Protein AF-A0A936LSR2-F1 (afdb_monomer)

Nearest PDB structures (foldseek):
  5mp6-assembly1_P  TM=4.179E-01  e=3.393E+00  Homo sapiens
  3fcg-assembly1_A  TM=2.527E-01  e=6.392E+00  Yersinia pestis

Mean predicted aligned error: 4.4 Å

Solvent-accessible surface area (backbone atoms only — not comparable to full-atom values): 3828 Å² total; per-residue (Å²): 135,87,74,90,58,44,49,31,72,50,74,45,61,41,97,87,69,47,74,29,55,86,38,72,63,74,12,32,41,78,48,77,55,82,76,25,44,27,48,71,79,44,78,47,76,46,97,86,71,47,78,47,80,41,64,53,70,38,71,66,132

Radius of gyration: 13.53 Å; Cα contacts (8 Å, |Δi|>4): 102; chains: 1; bounding box: 33×25×33 Å

Structure (mmCIF, N/CA/C/O backbone):
data_AF-A0A936LSR2-F1
#
_entry.id   AF-A0A936LSR2-F1
#
loop_
_atom_site.group_PDB
_atom_site.id
_atom_site.type_symbol
_atom_site.label_atom_id
_atom_site.label_alt_id
_atom_site.label_comp_id
_atom_site.label_asym_id
_atom_site.label_entity_id
_atom_site.label_seq_id
_atom_site.pdbx_PDB_ins_code
_atom_site.Cartn_x
_atom_site.Cartn_y
_atom_site.Cartn_z
_atom_site.occupancy
_atom_site.B_iso_or_equiv
_atom_site.auth_seq_id
_atom_site.auth_comp_id
_atom_site.auth_asym_id
_atom_site.auth_atom_id
_atom_site.pdbx_PDB_model_num
ATOM 1 N N . MET A 1 1 ? 20.775 8.424 -13.096 1.00 39.31 1 MET A N 1
ATOM 2 C CA . MET A 1 1 ? 19.859 9.560 -12.861 1.00 39.31 1 MET A CA 1
ATOM 3 C C . MET A 1 1 ? 18.555 8.950 -12.373 1.00 39.31 1 MET A C 1
ATOM 5 O O . MET A 1 1 ? 18.009 8.145 -13.108 1.00 39.31 1 MET A O 1
ATOM 9 N N . ILE A 1 2 ? 18.142 9.197 -11.127 1.00 51.31 2 ILE A N 1
ATOM 10 C CA . ILE A 1 2 ? 16.921 8.602 -10.555 1.00 51.31 2 ILE A CA 1
ATOM 11 C C . ILE A 1 2 ? 15.791 9.599 -10.806 1.00 51.31 2 ILE A C 1
ATOM 13 O O . ILE A 1 2 ? 15.776 10.670 -10.203 1.00 51.31 2 ILE A O 1
ATOM 17 N N . PHE A 1 3 ? 14.895 9.290 -11.739 1.00 54.66 3 PHE A N 1
ATOM 18 C CA . PHE A 1 3 ? 13.604 9.969 -11.781 1.00 54.66 3 PHE A CA 1
ATOM 19 C C . PHE A 1 3 ? 12.759 9.425 -10.625 1.00 54.66 3 PHE A C 1
ATOM 21 O O . PHE A 1 3 ? 12.825 8.220 -10.386 1.00 54.66 3 PHE A O 1
ATOM 28 N N . PRO A 1 4 ? 11.991 10.256 -9.897 1.00 61.41 4 PRO A N 1
ATOM 29 C CA . PRO A 1 4 ? 11.031 9.731 -8.937 1.00 61.41 4 PRO A CA 1
ATOM 30 C C . PRO A 1 4 ? 10.018 8.881 -9.712 1.00 61.41 4 PRO A C 1
ATOM 32 O O . PRO A 1 4 ? 9.227 9.414 -10.493 1.00 61.41 4 PRO A O 1
ATOM 35 N N . ASN A 1 5 ? 10.102 7.562 -9.563 1.00 75.50 5 ASN A N 1
ATOM 36 C CA . ASN A 1 5 ? 9.115 6.642 -10.094 1.00 75.50 5 ASN A CA 1
ATOM 37 C C . ASN A 1 5 ? 7.927 6.571 -9.123 1.00 75.50 5 ASN A C 1
ATOM 39 O O . ASN A 1 5 ? 8.054 6.827 -7.926 1.00 75.50 5 ASN A O 1
ATOM 43 N N . TYR A 1 6 ? 6.741 6.3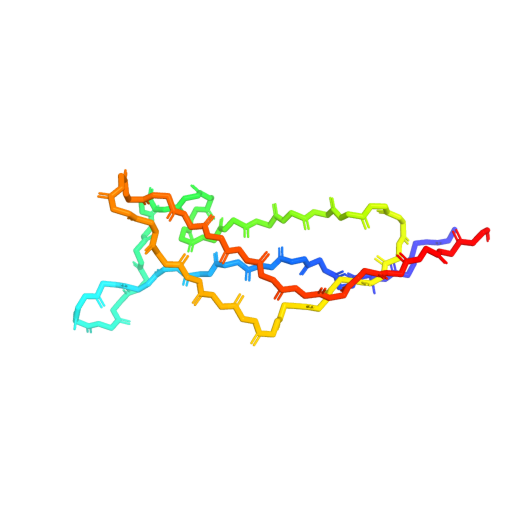05 -9.664 1.00 86.62 6 TYR A N 1
ATOM 44 C CA . TYR A 1 6 ? 5.586 5.966 -8.840 1.00 86.62 6 TYR A CA 1
ATOM 45 C C . TYR A 1 6 ? 5.703 4.493 -8.458 1.00 86.62 6 TYR A C 1
ATOM 47 O O . TYR A 1 6 ? 5.976 3.690 -9.337 1.00 86.62 6 TYR A O 1
ATOM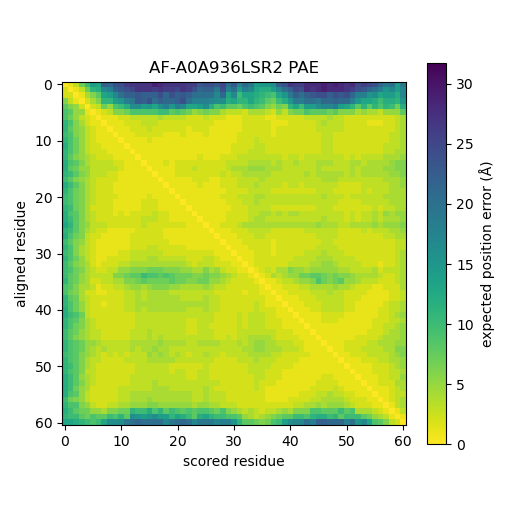 55 N N . ASP A 1 7 ? 5.473 4.149 -7.196 1.00 92.94 7 ASP A N 1
ATOM 56 C CA . ASP A 1 7 ? 5.400 2.761 -6.735 1.00 92.94 7 ASP A CA 1
ATOM 57 C C . ASP A 1 7 ? 3.960 2.441 -6.308 1.00 92.94 7 ASP A C 1
ATOM 59 O O . ASP A 1 7 ? 3.184 3.338 -5.943 1.00 92.94 7 ASP A O 1
ATOM 63 N N . PHE A 1 8 ? 3.592 1.157 -6.272 1.00 94.50 8 PHE A N 1
ATOM 64 C CA . PHE A 1 8 ? 2.335 0.763 -5.645 1.00 94.50 8 PHE A CA 1
ATOM 65 C C . PHE A 1 8 ? 2.348 1.161 -4.170 1.00 94.50 8 PHE A C 1
ATOM 67 O O . PHE A 1 8 ? 3.289 0.862 -3.436 1.00 94.50 8 PHE A O 1
ATOM 74 N N . SER A 1 9 ? 1.264 1.789 -3.719 1.00 94.62 9 SER A N 1
ATOM 75 C CA . SER A 1 9 ? 1.095 2.205 -2.331 1.00 94.62 9 SER A CA 1
ATOM 76 C C . SER A 1 9 ? -0.301 1.858 -1.829 1.00 94.62 9 SER A C 1
ATOM 78 O O . SER A 1 9 ? -1.297 2.063 -2.525 1.00 94.62 9 SER A O 1
ATOM 80 N N . ILE A 1 10 ? -0.371 1.330 -0.607 1.00 95.75 10 ILE A N 1
ATOM 81 C CA . ILE A 1 10 ? -1.620 1.079 0.113 1.00 95.75 10 ILE A CA 1
ATOM 82 C C . ILE A 1 10 ? -1.533 1.768 1.464 1.00 95.75 10 ILE A C 1
ATOM 84 O O . ILE A 1 10 ? -0.662 1.438 2.268 1.00 95.75 10 ILE A O 1
ATOM 88 N N . THR A 1 11 ? -2.488 2.653 1.738 1.00 96.56 11 THR A N 1
ATOM 89 C CA . THR A 1 11 ? -2.645 3.313 3.036 1.00 96.56 11 THR A CA 1
ATOM 90 C C . THR A 1 11 ? -3.925 2.837 3.714 1.00 96.56 11 THR A C 1
ATOM 92 O O . THR A 1 11 ? -4.986 2.805 3.087 1.00 96.56 11 THR A O 1
ATOM 95 N N . ARG A 1 12 ? -3.841 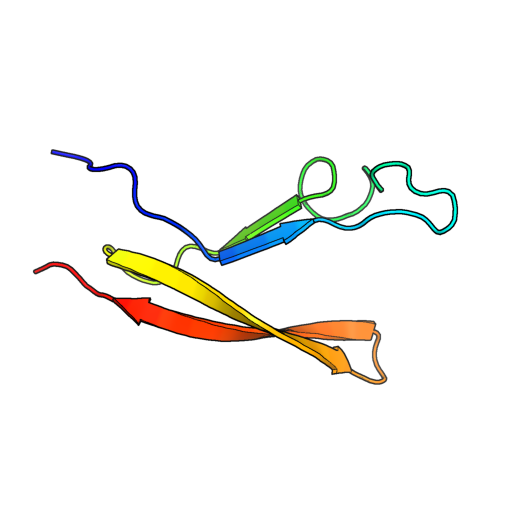2.462 4.996 1.00 97.12 12 ARG A N 1
ATOM 96 C CA . ARG A 1 12 ? -4.998 1.982 5.769 1.00 97.12 12 ARG A CA 1
ATOM 97 C C . ARG A 1 12 ? -5.489 3.045 6.745 1.00 97.12 12 ARG A C 1
ATOM 99 O O . ARG A 1 12 ? -4.709 3.634 7.485 1.00 97.12 12 ARG A O 1
ATOM 106 N N . TYR A 1 13 ? -6.802 3.233 6.781 1.00 97.69 13 TYR A N 1
ATOM 107 C CA . TYR A 1 13 ? -7.484 4.098 7.739 1.00 97.69 13 TYR A CA 1
ATOM 108 C C . TYR A 1 13 ? -8.362 3.257 8.669 1.00 97.69 13 TYR A C 1
ATOM 110 O O . TYR A 1 13 ? -8.903 2.224 8.267 1.00 97.69 13 TYR A O 1
ATOM 118 N N . LEU A 1 14 ? -8.498 3.702 9.915 1.00 97.94 14 LEU A N 1
ATOM 119 C CA . LEU A 1 14 ? -9.452 3.171 10.882 1.00 97.94 14 LEU A CA 1
ATOM 120 C C . LEU A 1 14 ? -10.880 3.617 10.524 1.00 97.94 14 LEU A C 1
ATOM 122 O O . LEU A 1 14 ? -11.092 4.541 9.740 1.00 97.94 14 LEU A O 1
ATOM 126 N N . THR A 1 15 ? -11.883 2.991 11.141 1.00 97.50 15 THR A N 1
ATOM 127 C CA . THR A 1 15 ? -13.308 3.300 10.908 1.00 97.50 15 THR A CA 1
ATOM 128 C C . THR A 1 15 ? -13.694 4.739 11.258 1.00 97.50 15 THR A C 1
ATOM 130 O O . THR A 1 15 ? -14.655 5.267 10.709 1.00 97.50 15 THR A O 1
ATOM 133 N N . ASN A 1 16 ? -12.938 5.386 12.146 1.00 97.62 16 ASN A N 1
ATOM 134 C CA . ASN A 1 16 ? -13.092 6.795 12.515 1.00 97.62 16 ASN A CA 1
ATOM 135 C C . ASN A 1 16 ? -12.384 7.763 11.539 1.00 97.62 16 ASN A C 1
ATOM 137 O O . ASN A 1 16 ? -12.361 8.964 11.791 1.00 97.62 16 ASN A O 1
ATOM 141 N N . GLY A 1 17 ? -11.771 7.253 10.466 1.00 97.50 17 GLY A N 1
ATOM 142 C CA . GLY A 1 17 ? -11.055 8.036 9.460 1.00 97.50 17 GLY A CA 1
ATOM 143 C C . GLY A 1 17 ? -9.613 8.405 9.820 1.00 97.50 17 GLY A C 1
ATOM 144 O O . GLY A 1 17 ? -8.932 9.004 8.991 1.00 97.50 17 GLY A O 1
ATOM 145 N N . SER A 1 18 ? -9.106 8.058 11.010 1.00 98.19 18 SER A N 1
ATOM 146 C CA . SER A 1 18 ? -7.696 8.301 11.339 1.00 98.19 18 SER A CA 1
ATOM 147 C C . SER A 1 18 ? -6.785 7.272 10.672 1.00 98.19 18 SER A C 1
ATOM 149 O O . SER A 1 18 ? -7.174 6.116 10.507 1.00 98.19 18 SER A O 1
ATOM 151 N N . LEU A 1 19 ? -5.558 7.669 10.329 1.00 98.06 19 LEU A N 1
ATOM 152 C CA . LEU A 1 19 ? -4.543 6.761 9.790 1.00 98.06 19 LEU A CA 1
ATOM 153 C C . LEU A 1 19 ? -4.293 5.598 10.761 1.00 98.06 19 LEU A C 1
ATOM 155 O O . LEU A 1 19 ? -4.052 5.818 11.949 1.00 98.06 19 LEU A O 1
ATOM 159 N N . ASP A 1 20 ? -4.327 4.368 10.257 1.00 98.12 20 ASP A N 1
ATOM 160 C CA . ASP A 1 20 ? -3.983 3.195 11.049 1.00 98.12 20 ASP A CA 1
ATOM 161 C C . ASP A 1 20 ? -2.468 2.987 11.047 1.00 98.12 20 ASP A C 1
ATOM 163 O O . ASP A 1 20 ? -1.925 2.275 10.205 1.00 98.12 20 ASP A O 1
ATOM 167 N N . SER A 1 21 ? -1.776 3.590 12.012 1.00 97.94 21 SER A N 1
ATOM 168 C CA . SER A 1 21 ? -0.315 3.516 12.123 1.00 97.94 21 SER A CA 1
ATOM 169 C C . SER A 1 21 ? 0.238 2.105 12.363 1.00 97.94 21 SER A C 1
ATOM 171 O O . SER A 1 21 ? 1.446 1.914 12.223 1.00 97.94 21 SER A O 1
ATOM 173 N N . SER A 1 22 ? -0.610 1.118 12.686 1.00 97.00 22 SER A N 1
ATOM 174 C CA . SER A 1 22 ? -0.206 -0.284 12.861 1.00 97.00 22 SER A CA 1
ATOM 175 C C . SER A 1 22 ? -0.064 -1.055 11.544 1.00 97.00 22 SER A C 1
ATOM 177 O O . SER A 1 22 ? 0.465 -2.167 11.531 1.00 97.00 22 SER A O 1
ATOM 179 N N . PHE A 1 23 ? -0.541 -0.494 10.431 1.00 95.94 23 PHE A N 1
ATOM 180 C CA . PHE A 1 23 ? -0.420 -1.106 9.113 1.00 95.94 23 PHE A CA 1
ATOM 181 C C . PHE A 1 23 ? 0.898 -0.724 8.437 1.00 95.94 23 PHE A C 1
ATOM 183 O O . PHE A 1 23 ? 1.228 0.456 8.352 1.00 95.94 23 PHE A O 1
ATOM 190 N N . GLY A 1 24 ? 1.625 -1.705 7.899 1.00 94.56 24 GLY A N 1
ATOM 191 C CA . GLY A 1 24 ? 2.853 -1.448 7.144 1.00 94.56 24 GLY A CA 1
ATOM 192 C C . GLY A 1 24 ? 3.864 -0.594 7.919 1.00 94.56 24 GLY A C 1
ATOM 193 O O . GLY A 1 24 ? 4.101 -0.803 9.109 1.00 94.56 24 GLY A O 1
ATOM 194 N N . THR A 1 25 ? 4.454 0.386 7.239 1.00 96.88 25 THR A N 1
ATOM 195 C CA . THR A 1 25 ? 5.301 1.416 7.842 1.00 96.88 25 THR A CA 1
ATOM 196 C C . THR A 1 25 ? 4.475 2.682 8.037 1.00 96.88 25 THR A C 1
ATOM 198 O O . THR A 1 25 ? 4.198 3.410 7.087 1.00 96.88 25 THR A O 1
ATOM 201 N N . VAL A 1 26 ? 4.074 2.942 9.285 1.00 96.25 26 VAL A N 1
ATOM 202 C CA . VAL A 1 26 ? 3.31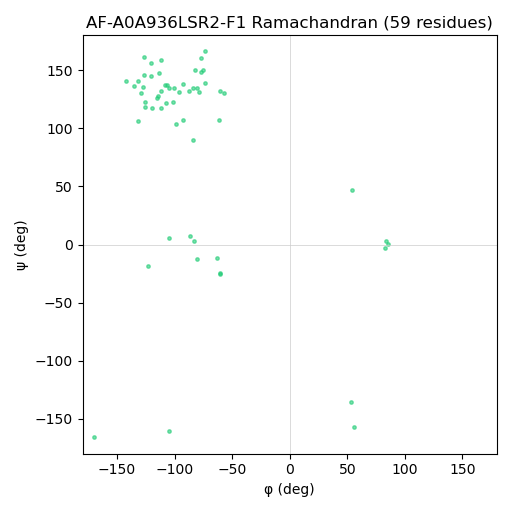5 4.146 9.679 1.00 96.25 26 VAL A CA 1
ATOM 203 C C . VAL A 1 26 ? 2.039 4.316 8.836 1.00 96.25 26 VAL A C 1
ATOM 205 O O . VAL A 1 26 ? 1.742 5.379 8.303 1.00 96.25 26 VAL A O 1
ATOM 208 N N . GLY A 1 27 ? 1.276 3.236 8.684 1.00 97.19 27 GLY A N 1
ATOM 209 C CA . GLY A 1 27 ? -0.006 3.218 7.982 1.00 97.19 27 GLY A CA 1
ATOM 210 C C . GLY A 1 27 ? 0.062 3.019 6.477 1.00 97.19 27 GLY A C 1
ATOM 211 O O . GLY A 1 27 ? -0.995 2.972 5.848 1.00 97.19 27 GLY A O 1
ATOM 212 N N . THR 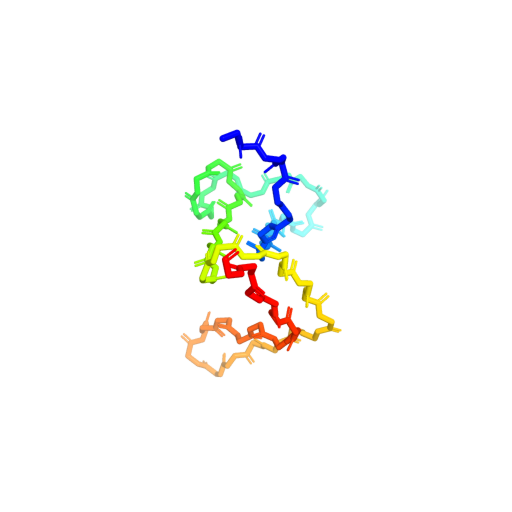A 1 28 ? 1.257 2.868 5.898 1.00 96.31 28 THR A N 1
ATOM 213 C CA . THR A 1 28 ? 1.436 2.668 4.455 1.00 96.31 28 THR A CA 1
ATOM 214 C C . THR A 1 28 ? 2.375 1.505 4.149 1.00 96.31 28 THR A C 1
ATOM 216 O O . THR A 1 28 ? 3.401 1.320 4.801 1.00 96.31 28 THR A O 1
ATOM 219 N N . THR A 1 29 ? 2.050 0.730 3.121 1.00 96.00 29 THR A N 1
ATOM 220 C CA . THR A 1 29 ? 2.969 -0.228 2.496 1.00 96.00 29 THR A CA 1
ATOM 221 C C . THR A 1 29 ? 3.248 0.228 1.075 1.00 96.00 29 THR A C 1
ATOM 223 O O . THR A 1 29 ? 2.309 0.453 0.316 1.00 96.00 29 THR A O 1
ATOM 226 N N . ILE A 1 30 ? 4.531 0.340 0.729 1.00 94.62 30 ILE A N 1
ATOM 227 C CA . ILE A 1 30 ? 5.002 0.640 -0.624 1.00 94.62 30 ILE A CA 1
ATOM 228 C C . ILE A 1 30 ? 5.590 -0.639 -1.218 1.00 94.62 30 ILE A C 1
ATOM 230 O O . ILE A 1 30 ? 6.277 -1.394 -0.529 1.00 94.62 30 ILE A O 1
ATOM 234 N N . THR A 1 31 ? 5.290 -0.914 -2.480 1.00 93.62 31 THR A N 1
ATOM 235 C CA . THR A 1 31 ? 5.841 -2.041 -3.233 1.00 93.62 31 THR A CA 1
ATOM 236 C C . THR A 1 31 ? 6.317 -1.524 -4.578 1.00 93.62 31 THR A C 1
ATOM 238 O O . THR A 1 31 ? 5.500 -1.227 -5.442 1.00 93.62 31 THR A O 1
ATOM 241 N N . ALA A 1 32 ? 7.634 -1.422 -4.726 1.00 92.12 32 ALA A N 1
ATOM 242 C CA . ALA A 1 32 ? 8.262 -1.125 -6.003 1.00 92.12 32 ALA A CA 1
ATOM 243 C C . ALA A 1 32 ? 8.300 -2.392 -6.863 1.00 92.12 32 ALA A C 1
ATOM 245 O O . ALA A 1 32 ? 8.708 -3.463 -6.390 1.00 92.12 32 ALA A O 1
ATOM 246 N N . ILE A 1 33 ? 7.878 -2.275 -8.116 1.00 91.12 33 ILE A N 1
ATOM 247 C CA . ILE A 1 33 ? 7.928 -3.335 -9.115 1.00 91.12 33 ILE A CA 1
ATOM 248 C C . ILE A 1 33 ? 8.806 -2.844 -10.267 1.00 91.12 33 ILE A C 1
ATOM 250 O O . ILE A 1 33 ? 8.479 -1.892 -10.964 1.00 91.12 33 ILE A O 1
ATOM 254 N N . LEU A 1 34 ? 9.925 -3.540 -10.495 1.00 89.19 34 LEU A N 1
ATOM 255 C CA . LEU A 1 34 ? 10.914 -3.175 -11.520 1.00 89.19 34 LEU A CA 1
ATOM 256 C C . LEU A 1 34 ? 11.430 -1.731 -11.334 1.00 89.19 34 LEU A C 1
ATOM 258 O O . LEU A 1 34 ? 11.444 -1.206 -10.224 1.00 89.19 34 LEU A O 1
ATOM 262 N N . ASN A 1 35 ? 11.945 -1.126 -12.408 1.00 87.06 35 ASN A N 1
ATOM 263 C CA . ASN A 1 35 ? 12.591 0.190 -12.378 1.00 87.06 35 ASN A CA 1
ATOM 264 C C . ASN A 1 35 ? 11.721 1.312 -12.970 1.00 87.06 35 ASN A C 1
ATOM 266 O O . ASN A 1 35 ? 12.214 2.425 -13.160 1.00 87.06 35 ASN A O 1
ATOM 270 N N . GLY A 1 36 ? 10.468 1.026 -13.335 1.00 89.25 36 GLY A N 1
ATOM 271 C CA . GLY A 1 36 ? 9.544 2.010 -13.892 1.00 89.25 36 GLY A CA 1
ATOM 272 C C . GLY A 1 36 ? 8.475 2.457 -12.908 1.00 89.25 36 GLY A C 1
ATOM 273 O O . GLY A 1 36 ? 8.662 2.404 -11.698 1.00 89.25 36 GLY A O 1
ATOM 274 N N . GLY A 1 37 ? 7.393 3.011 -13.454 1.00 92.50 37 GLY A N 1
ATOM 275 C CA . GLY A 1 37 ? 6.255 3.489 -12.677 1.00 92.50 37 GLY A CA 1
ATOM 276 C C . GLY A 1 37 ? 5.172 2.426 -12.515 1.00 92.50 37 GLY A C 1
ATOM 277 O O . GLY A 1 37 ? 4.784 1.784 -13.496 1.00 92.50 37 GLY A O 1
ATOM 278 N N . ASP A 1 38 ? 4.633 2.349 -11.306 1.00 93.06 38 ASP A N 1
ATOM 279 C CA . ASP A 1 38 ? 3.594 1.432 -10.869 1.00 93.06 38 ASP A CA 1
ATOM 280 C C . ASP A 1 38 ? 2.321 2.201 -10.493 1.00 93.06 38 ASP A C 1
ATOM 282 O O . ASP A 1 38 ? 2.329 3.121 -9.672 1.00 93.06 38 ASP A O 1
ATOM 286 N N . GLN A 1 39 ? 1.193 1.816 -11.089 1.00 93.25 39 GLN A N 1
ATOM 287 C CA . GLN A 1 39 ? -0.125 2.393 -10.811 1.00 93.25 39 GLN A CA 1
ATOM 288 C C . GLN A 1 39 ? -1.151 1.323 -10.431 1.00 93.25 39 GLN A C 1
ATOM 290 O O . GLN A 1 39 ? -1.458 0.426 -11.221 1.00 93.25 39 GLN A O 1
ATOM 295 N N . GLY A 1 40 ? -1.690 1.420 -9.213 1.00 93.56 40 GLY A N 1
ATOM 296 C CA . GLY A 1 40 ? -2.760 0.550 -8.725 1.00 93.56 40 GLY A CA 1
ATOM 297 C C . GLY A 1 40 ? -4.141 1.050 -9.160 1.00 93.56 40 GLY A C 1
ATOM 298 O O . GLY A 1 40 ? -4.447 2.230 -9.015 1.00 93.56 40 GLY A O 1
ATOM 299 N N . PHE A 1 41 ? -4.992 0.147 -9.649 1.00 95.81 41 PHE A N 1
ATOM 300 C CA . PHE A 1 41 ? -6.351 0.461 -10.122 1.00 95.81 41 PHE A CA 1
ATOM 301 C C . PHE A 1 41 ? -7.449 -0.330 -9.405 1.00 95.81 41 PHE A C 1
ATOM 303 O O . PHE A 1 41 ? -8.618 0.047 -9.463 1.00 95.81 41 PHE A O 1
ATOM 310 N N . ALA A 1 42 ? -7.096 -1.434 -8.746 1.00 97.00 42 ALA A N 1
ATOM 311 C CA . AL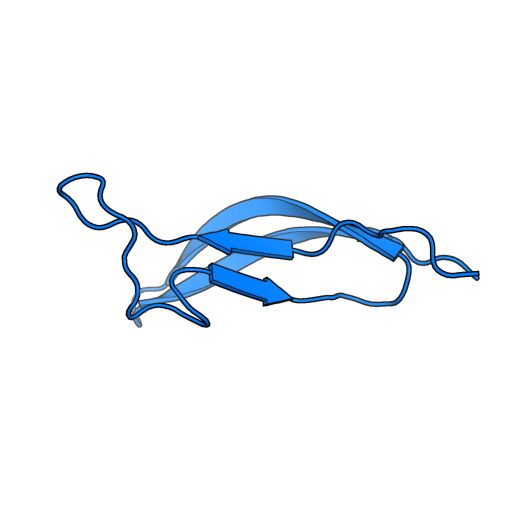A A 1 42 ? -8.054 -2.320 -8.100 1.00 97.00 42 ALA A CA 1
ATOM 312 C C . ALA A 1 42 ? -7.504 -2.868 -6.784 1.00 97.00 42 ALA A C 1
ATOM 314 O O . ALA A 1 42 ? -6.342 -3.253 -6.705 1.00 97.00 42 ALA A O 1
ATOM 315 N N . LEU A 1 43 ? -8.364 -2.966 -5.773 1.00 96.50 43 LEU A N 1
ATOM 316 C CA . LEU A 1 43 ? -8.043 -3.556 -4.477 1.00 96.50 43 LEU A CA 1
ATOM 317 C C . LEU A 1 43 ? -9.107 -4.593 -4.117 1.00 96.50 43 LEU A C 1
ATOM 319 O O . LEU A 1 43 ? -10.302 -4.304 -4.163 1.00 96.50 43 LEU A O 1
ATOM 323 N N . ALA A 1 44 ? -8.671 -5.785 -3.721 1.00 97.31 44 ALA A N 1
ATOM 324 C CA . ALA A 1 44 ? -9.531 -6.820 -3.163 1.00 97.31 44 ALA A CA 1
ATOM 325 C C . ALA A 1 44 ? -8.986 -7.307 -1.818 1.00 97.31 44 ALA A C 1
ATOM 327 O O . ALA A 1 44 ? -7.775 -7.390 -1.614 1.00 97.31 44 ALA A O 1
ATOM 328 N N . ILE A 1 45 ? -9.894 -7.660 -0.910 1.00 96.44 45 ILE A N 1
ATOM 329 C CA . ILE A 1 45 ? -9.566 -8.257 0.386 1.00 96.44 45 ILE A CA 1
ATOM 330 C C . ILE A 1 45 ? -9.960 -9.731 0.324 1.00 96.44 45 ILE A C 1
ATOM 332 O O . ILE A 1 45 ? -11.116 -10.066 0.056 1.00 96.44 45 ILE A O 1
ATOM 336 N N . GLN A 1 46 ? -8.999 -10.621 0.539 1.00 97.56 46 GLN A N 1
ATOM 337 C CA . GLN A 1 46 ? -9.229 -12.061 0.586 1.00 97.56 46 GLN A CA 1
ATOM 338 C C . GLN A 1 46 ? -9.858 -12.472 1.924 1.00 97.56 46 GLN A C 1
ATOM 340 O O . GLN A 1 46 ? -9.767 -11.762 2.925 1.00 97.56 46 GLN A O 1
ATOM 345 N N . LYS A 1 47 ? -10.487 -13.655 1.964 1.00 97.75 47 LYS A N 1
ATOM 346 C CA . LYS A 1 47 ? -11.138 -14.183 3.181 1.00 97.75 47 LYS A CA 1
ATOM 347 C C . LYS A 1 47 ? -10.177 -14.375 4.360 1.00 97.75 47 LYS A C 1
ATOM 349 O O . LYS A 1 47 ? -10.621 -14.356 5.500 1.00 97.75 47 LYS A O 1
ATOM 354 N N . ASP A 1 48 ? -8.890 -14.574 4.088 1.00 97.19 48 ASP A N 1
ATOM 355 C CA . ASP A 1 48 ? -7.830 -14.709 5.091 1.00 97.19 48 ASP A CA 1
ATOM 356 C C . ASP A 1 48 ? -7.238 -13.355 5.531 1.00 97.19 48 ASP A C 1
ATOM 358 O O . ASP A 1 48 ? -6.259 -13.320 6.272 1.00 97.19 48 ASP A O 1
ATOM 362 N N . GLY A 1 49 ? -7.823 -12.237 5.089 1.00 92.88 49 GLY A N 1
ATOM 363 C CA . GLY A 1 49 ? -7.404 -10.886 5.459 1.00 92.88 49 GLY A CA 1
ATOM 364 C C . GLY A 1 49 ? -6.242 -10.329 4.634 1.00 92.88 49 GLY A C 1
ATOM 365 O O . GLY A 1 49 ? -5.804 -9.210 4.901 1.00 92.88 49 GLY A O 1
ATOM 366 N N . LYS A 1 50 ? -5.744 -11.058 3.626 1.00 94.25 50 LYS A N 1
ATOM 367 C CA . LYS A 1 50 ? -4.719 -10.539 2.710 1.00 94.25 50 LYS A CA 1
ATOM 368 C C . LYS A 1 50 ? -5.304 -9.550 1.709 1.00 94.25 50 LYS A C 1
ATOM 370 O O . LYS A 1 50 ? -6.464 -9.650 1.310 1.00 94.25 50 LYS A O 1
ATOM 375 N N . LEU A 1 51 ? -4.470 -8.610 1.279 1.00 95.31 51 LEU A N 1
ATOM 376 C CA . LEU A 1 51 ? -4.810 -7.618 0.264 1.00 95.31 51 LEU A CA 1
ATOM 377 C C . LEU A 1 51 ? -4.233 -8.042 -1.088 1.00 95.31 51 LEU A C 1
ATOM 379 O O . LEU A 1 51 ? -3.069 -8.425 -1.171 1.00 95.31 51 LEU A O 1
ATOM 383 N N . ILE A 1 52 ? -5.041 -7.936 -2.140 1.00 95.75 52 ILE A N 1
ATOM 384 C CA . ILE A 1 52 ? -4.612 -8.075 -3.533 1.00 95.75 52 ILE A CA 1
ATOM 385 C C . ILE A 1 52 ? -4.746 -6.710 -4.196 1.00 95.75 52 ILE A C 1
ATOM 387 O O . ILE A 1 52 ? -5.854 -6.184 -4.303 1.00 95.75 52 ILE A O 1
ATOM 391 N N . LEU A 1 53 ? -3.620 -6.158 -4.642 1.00 95.62 53 LEU A N 1
ATOM 392 C CA . LEU A 1 53 ? -3.559 -4.934 -5.433 1.00 95.62 53 LEU A CA 1
ATOM 393 C C . LEU A 1 53 ? -3.340 -5.307 -6.901 1.00 95.62 53 LEU A C 1
ATOM 395 O O . LEU A 1 53 ? -2.390 -6.012 -7.235 1.00 95.62 53 LEU A O 1
ATOM 399 N N . GLY A 1 54 ? -4.248 -4.861 -7.762 1.00 96.38 5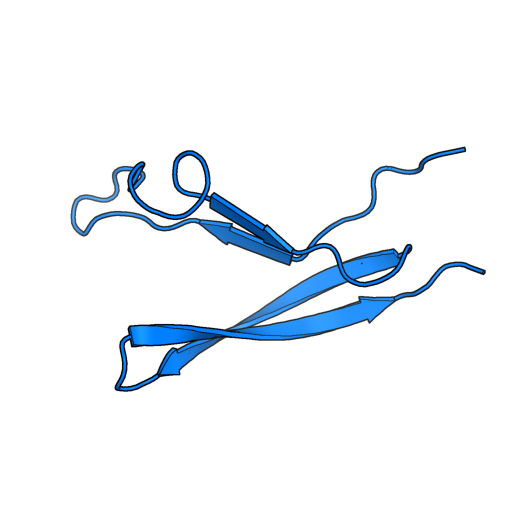4 GLY A N 1
ATOM 400 C CA . GLY A 1 54 ? -4.168 -5.015 -9.210 1.00 96.38 54 GLY A CA 1
ATOM 401 C C . GLY A 1 54 ? -3.865 -3.677 -9.870 1.00 96.38 54 GLY A C 1
ATOM 402 O O . GLY A 1 54 ? -4.446 -2.652 -9.504 1.00 96.38 54 GLY A O 1
ATOM 403 N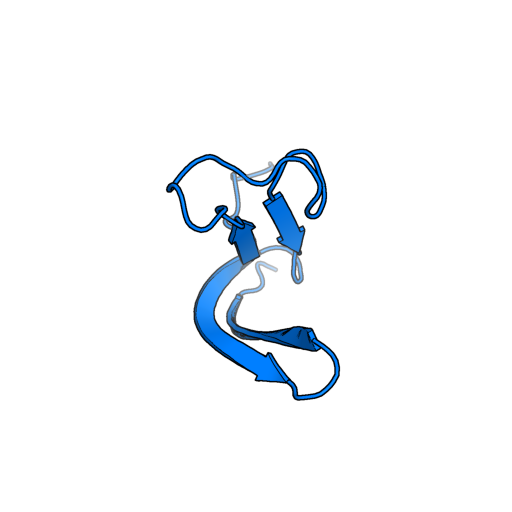 N . GLY A 1 55 ? -2.972 -3.683 -10.853 1.00 95.38 55 GLY A N 1
ATOM 404 C CA . GLY A 1 55 ? -2.488 -2.465 -11.486 1.00 95.38 55 GLY A CA 1
ATOM 405 C C . GLY A 1 55 ? -1.654 -2.732 -12.731 1.00 95.38 55 GLY A C 1
ATOM 406 O O . GLY A 1 55 ? -1.644 -3.845 -13.257 1.00 95.38 55 GLY A O 1
ATOM 407 N N . MET A 1 56 ? -0.944 -1.703 -13.181 1.00 95.06 56 MET A N 1
ATOM 408 C CA . MET A 1 56 ? 0.055 -1.796 -14.244 1.00 95.06 56 MET A CA 1
ATOM 409 C C . MET A 1 56 ? 1.410 -1.340 -13.711 1.00 95.06 56 MET A C 1
ATOM 411 O O . MET A 1 56 ? 1.479 -0.422 -12.896 1.00 95.06 56 MET A O 1
ATOM 415 N N . THR A 1 57 ? 2.465 -1.980 -14.202 1.00 93.38 57 THR A N 1
ATOM 416 C CA . THR A 1 57 ? 3.860 -1.587 -13.994 1.00 93.38 57 THR A CA 1
ATOM 417 C C . THR A 1 57 ? 4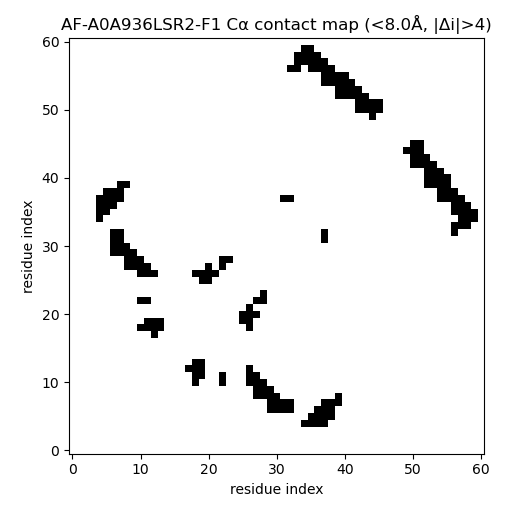.491 -1.317 -15.355 1.00 93.38 57 THR A C 1
ATOM 419 O O . THR A 1 57 ? 4.022 -1.815 -16.385 1.00 93.38 57 THR A O 1
ATOM 422 N N . SER A 1 58 ? 5.540 -0.512 -15.362 1.00 91.38 58 SER A N 1
ATOM 423 C CA . SER A 1 58 ? 6.375 -0.249 -16.527 1.00 91.38 58 SER A CA 1
ATOM 424 C C . SER A 1 58 ? 7.829 -0.516 -16.168 1.00 91.38 58 SER A C 1
ATOM 426 O O . SER A 1 58 ? 8.201 -0.534 -14.999 1.00 91.38 58 SER A O 1
ATOM 428 N N . GLU A 1 59 ? 8.667 -0.705 -17.176 1.00 89.81 59 GLU A N 1
ATOM 429 C CA . GLU A 1 59 ? 10.108 -0.811 -16.994 1.00 89.81 59 GLU A CA 1
ATOM 430 C C . GLU A 1 59 ? 10.787 0.181 -17.934 1.00 89.81 59 GLU A C 1
ATOM 432 O O . GLU A 1 59 ? 10.408 0.305 -19.102 1.00 89.81 59 GLU A O 1
ATOM 437 N N . TRP A 1 60 ? 11.773 0.904 -17.413 1.00 81.56 60 TRP A N 1
ATOM 438 C CA . TRP A 1 60 ? 12.700 1.676 -18.231 1.00 81.56 60 TRP A CA 1
ATOM 439 C C . TRP A 1 60 ? 13.956 0.828 -18.449 1.00 81.56 60 TRP A C 1
ATOM 441 O O . TRP A 1 60 ? 14.481 0.267 -17.486 1.00 81.56 60 TRP A O 1
ATOM 451 N N . LEU A 1 61 ? 14.401 0.728 -19.705 1.00 72.44 61 LEU A N 1
ATOM 452 C CA . LEU A 1 61 ? 15.652 0.065 -20.092 1.00 72.44 61 LEU A CA 1
ATOM 453 C C . LEU A 1 61 ? 16.869 0.965 -19.846 1.00 72.44 61 LEU A C 1
ATOM 455 O O . LEU A 1 61 ? 16.741 2.196 -20.053 1.00 72.44 61 LEU A O 1
#

pLDDT: mean 91.23, std 11.73, range [39.31, 98.19]

Foldseek 3Di:
DQDPAAWDKDFDADPVRHGPLVPDHGRMDTDHDERHHWDWDDWDADPVRDIDTDTDTDYDD

Sequence (61 aa):
MIFPNYDFSITRYLTNGSLDSSFGTVGTTITAILNGGDQGFALAIQKDGKLILGGMTSEWL

Secondary structure (DSSP, 8-state):
-------EEEE-B-TTS-B-TTTTBTTEEEE--TTS-EEEEEEEE-TTS-EEEEEEE----